Protein AF-A0A9D5P7A9-F1 (afdb_monomer_lite)

pLDDT: mean 91.88, std 8.81, range [51.12, 98.12]

Radius of gyration: 13.36 Å; chains: 1; bounding box: 29×31×33 Å

Sequence (123 aa):
METKDLFACEIGKLNENQRQLLKDTLRFGEWGDGSMEFLDENGNVETVMSIGFCTNDAKMAGNFSGRQVSAMFRGMYGKLCPSRTGRLFTHCSNWWGDGRGDMLFIRSDYYDQAMSWANEPNK

Foldseek 3Di:
DPPVVVVCVLLVLDDPVLNLLLLLQLVFFWDAKDWDWAADPVGDIDTAIKTKGFQQRSCVVVPDDSVRSVVSVVVSCCRAPVVQHYHFKHKDACPVVPRSGIMIIGHPVCSVVSNVSSPDDDD

Secondary structure (DSSP, 8-state):
--HHHHHHHHHHTS-HHHHHHHHHHHHH-EEEEEEEEEE-TTS-EEEEEEEEEEGGGGGGGSSS-HHHHHHHHHHHHHHH-TBSB-SSEEEETTTTSSSS-PEEEEEGGGHHHHHHHHHSPP-

Structure (mmCIF, N/CA/C/O backbone):
data_AF-A0A9D5P7A9-F1
#
_entry.id   AF-A0A9D5P7A9-F1
#
loop_
_atom_site.group_PDB
_atom_site.id
_atom_site.type_symbol
_atom_site.label_atom_id
_atom_site.label_alt_id
_atom_site.label_comp_id
_atom_site.label_asym_id
_atom_site.label_entity_id
_atom_site.label_seq_id
_atom_site.pdbx_PDB_ins_code
_atom_site.Cartn_x
_atom_site.Cartn_y
_atom_site.Cartn_z
_atom_site.occupancy
_atom_site.B_iso_or_equiv
_atom_site.auth_seq_id
_atom_site.auth_comp_id
_atom_site.auth_asym_id
_atom_site.auth_atom_id
_atom_site.pdbx_PDB_model_num
ATOM 1 N N . MET A 1 1 ? -1.261 -13.268 -15.915 1.00 54.03 1 MET A N 1
ATOM 2 C CA . MET A 1 1 ? -1.949 -13.698 -14.665 1.00 54.03 1 MET A CA 1
ATOM 3 C C . MET A 1 1 ? -3.237 -12.895 -14.534 1.00 54.03 1 MET A C 1
ATOM 5 O O . MET A 1 1 ? -3.208 -11.728 -14.902 1.00 54.03 1 MET A O 1
ATOM 9 N N . GLU A 1 2 ? -4.368 -13.478 -14.117 1.00 61.81 2 GLU A N 1
ATOM 10 C CA . GLU A 1 2 ? -5.604 -12.689 -13.967 1.00 61.81 2 GLU A CA 1
ATOM 11 C C . GLU A 1 2 ? -5.385 -11.646 -12.857 1.00 61.81 2 GLU A C 1
ATOM 13 O O . GLU A 1 2 ? -4.740 -11.944 -11.850 1.00 61.81 2 GLU A O 1
ATOM 18 N N . THR A 1 3 ? -5.854 -10.407 -13.032 1.00 61.94 3 THR A N 1
ATOM 19 C CA . THR A 1 3 ? -5.590 -9.298 -12.089 1.00 61.94 3 THR A CA 1
ATOM 20 C C . THR A 1 3 ? -5.952 -9.669 -10.647 1.00 61.94 3 THR A C 1
ATOM 22 O O . THR A 1 3 ? -5.221 -9.366 -9.708 1.00 61.94 3 THR A O 1
ATOM 25 N N . LYS A 1 4 ? -7.012 -10.457 -10.451 1.00 65.75 4 LYS A N 1
ATOM 26 C CA . LYS A 1 4 ? -7.426 -10.922 -9.121 1.00 65.75 4 LYS A CA 1
ATOM 27 C C . LYS A 1 4 ? -6.355 -11.726 -8.375 1.00 65.75 4 LYS A C 1
ATOM 29 O O . LYS A 1 4 ? -6.252 -11.587 -7.153 1.00 65.75 4 LYS A O 1
ATOM 34 N N . ASP A 1 5 ? -5.541 -12.500 -9.087 1.00 85.44 5 ASP A N 1
ATOM 35 C CA . ASP A 1 5 ? -4.541 -13.387 -8.489 1.00 85.44 5 ASP A CA 1
ATOM 36 C C . ASP A 1 5 ? -3.339 -12.609 -7.943 1.00 85.44 5 ASP A C 1
ATOM 38 O O . ASP A 1 5 ? -2.816 -12.941 -6.875 1.00 85.44 5 ASP A O 1
ATOM 42 N N . LEU A 1 6 ? -2.923 -11.535 -8.630 1.00 90.50 6 LEU A N 1
ATOM 43 C CA . LEU A 1 6 ? -1.797 -10.713 -8.176 1.00 90.50 6 LEU A CA 1
ATOM 44 C C . LEU A 1 6 ? -2.122 -10.024 -6.851 1.00 90.50 6 LEU A C 1
ATOM 46 O O . LEU A 1 6 ? -1.314 -10.067 -5.924 1.00 90.50 6 LEU A O 1
ATOM 50 N N . PHE A 1 7 ? -3.305 -9.412 -6.750 1.00 93.06 7 PHE A N 1
ATOM 51 C CA . PHE A 1 7 ? -3.715 -8.706 -5.539 1.00 93.06 7 PHE A CA 1
ATOM 52 C C . PHE A 1 7 ? -3.733 -9.641 -4.330 1.00 93.06 7 PHE A C 1
ATOM 54 O O . PHE A 1 7 ? -3.082 -9.365 -3.324 1.00 93.06 7 PHE A O 1
ATOM 61 N N . ALA A 1 8 ? -4.395 -10.795 -4.448 1.00 92.62 8 ALA A N 1
ATOM 62 C CA . ALA A 1 8 ? -4.439 -11.780 -3.372 1.00 92.62 8 ALA A CA 1
ATOM 63 C C . ALA A 1 8 ? -3.035 -12.280 -2.978 1.00 92.62 8 ALA A C 1
ATOM 65 O O . ALA A 1 8 ? -2.741 -12.407 -1.786 1.00 92.62 8 ALA A O 1
ATOM 66 N N . CYS A 1 9 ? -2.154 -12.512 -3.958 1.00 93.31 9 CYS A N 1
ATOM 67 C CA . CYS A 1 9 ? -0.772 -12.930 -3.720 1.00 93.31 9 CYS A CA 1
ATOM 68 C C . CYS A 1 9 ? 0.017 -11.892 -2.904 1.00 93.31 9 CYS A C 1
ATOM 70 O O . CYS A 1 9 ? 0.671 -12.240 -1.920 1.00 93.31 9 CYS A O 1
ATOM 72 N N . GLU A 1 10 ? -0.069 -10.613 -3.275 1.00 94.56 10 GLU A N 1
ATOM 73 C CA . GLU A 1 10 ? 0.642 -9.525 -2.596 1.00 94.56 10 GLU A CA 1
ATOM 74 C C . GLU A 1 10 ? 0.118 -9.296 -1.173 1.00 94.56 10 GLU A C 1
ATOM 76 O O . GLU A 1 10 ? 0.902 -9.230 -0.221 1.00 94.56 10 GLU A O 1
ATOM 81 N N . ILE A 1 11 ? -1.207 -9.271 -0.996 1.00 95.38 11 ILE A N 1
ATOM 82 C CA . ILE A 1 11 ? -1.835 -9.148 0.326 1.00 95.38 11 ILE A CA 1
ATOM 83 C C . ILE A 1 11 ? -1.499 -10.351 1.223 1.00 95.38 11 ILE A C 1
ATOM 85 O O . ILE A 1 11 ? -1.306 -10.187 2.432 1.00 95.38 11 ILE A O 1
ATOM 89 N N . GLY A 1 12 ? -1.357 -11.550 0.650 1.00 95.69 12 GLY A N 1
ATOM 90 C CA . GLY A 1 12 ? -0.992 -12.776 1.367 1.00 95.69 12 GLY A CA 1
ATOM 91 C C . GLY A 1 12 ? 0.380 -12.736 2.055 1.00 95.69 12 GLY A C 1
ATOM 92 O O . GLY A 1 12 ? 0.605 -13.476 3.012 1.00 95.69 12 GLY A O 1
ATOM 93 N N . LYS A 1 13 ? 1.287 -11.841 1.639 1.00 95.81 13 LYS A N 1
ATOM 94 C CA . LYS A 1 13 ? 2.615 -11.653 2.266 1.00 95.81 13 LYS A CA 1
ATOM 95 C C . LYS A 1 13 ? 2.545 -10.911 3.608 1.00 95.81 13 LYS A C 1
ATOM 97 O O . LYS A 1 13 ? 3.493 -10.926 4.409 1.00 95.81 13 LYS A O 1
ATOM 102 N N . LEU A 1 14 ? 1.449 -10.197 3.844 1.00 96.88 14 LEU A N 1
ATOM 103 C CA . LEU A 1 14 ? 1.257 -9.335 5.002 1.00 96.88 14 LEU A CA 1
ATOM 104 C C . LEU A 1 14 ? 0.648 -10.119 6.164 1.00 96.88 14 LEU A C 1
ATOM 106 O O . LEU A 1 14 ? -0.208 -10.975 5.961 1.00 96.88 14 LEU A O 1
ATOM 110 N N . ASN A 1 15 ? 1.065 -9.809 7.393 1.00 96.25 15 ASN A N 1
ATOM 111 C CA . ASN A 1 15 ? 0.370 -10.311 8.583 1.00 96.25 15 ASN A CA 1
ATOM 112 C C . ASN A 1 15 ? -0.916 -9.506 8.847 1.00 96.25 15 ASN A C 1
ATOM 114 O O . ASN A 1 15 ? -1.199 -8.531 8.157 1.00 96.25 15 ASN A O 1
ATOM 118 N N . GLU A 1 16 ? -1.695 -9.904 9.848 1.00 96.12 16 GLU A N 1
ATOM 119 C CA . GLU A 1 16 ? -2.992 -9.289 10.149 1.00 96.12 16 GLU A CA 1
ATOM 120 C C . GLU A 1 16 ? -2.911 -7.781 10.423 1.00 96.12 16 GLU A C 1
ATOM 122 O O . GLU A 1 16 ? -3.601 -7.011 9.759 1.00 96.12 16 GLU A O 1
ATOM 127 N N . ASN A 1 17 ? -1.996 -7.341 11.291 1.00 96.94 17 ASN A N 1
ATOM 128 C CA . ASN A 1 17 ? -1.813 -5.915 11.584 1.00 96.94 17 ASN A CA 1
ATOM 129 C C . ASN A 1 17 ? -1.361 -5.120 10.352 1.00 96.94 17 ASN A C 1
ATOM 131 O O . ASN A 1 17 ? -1.799 -3.994 10.146 1.00 96.94 17 ASN A O 1
ATOM 135 N N . GLN A 1 18 ? -0.504 -5.702 9.511 1.00 97.44 18 GLN A N 1
ATOM 136 C CA . GLN A 1 18 ? -0.060 -5.075 8.264 1.00 97.44 18 GLN A CA 1
ATOM 137 C C . GLN A 1 18 ? -1.194 -4.973 7.240 1.00 97.44 18 GLN A C 1
ATOM 139 O O . GLN A 1 18 ? -1.289 -3.969 6.538 1.00 97.44 18 GLN A O 1
ATOM 144 N N . ARG A 1 19 ? -2.068 -5.985 7.163 1.00 97.50 19 ARG A N 1
ATOM 145 C CA . ARG A 1 19 ? -3.275 -5.926 6.330 1.00 97.50 19 ARG A CA 1
ATOM 146 C C . ARG A 1 19 ? -4.226 -4.852 6.841 1.00 97.50 19 ARG A C 1
ATOM 148 O O . ARG A 1 19 ? -4.682 -4.053 6.033 1.00 97.50 19 ARG A O 1
ATOM 155 N N . GLN A 1 20 ? -4.466 -4.789 8.152 1.00 97.44 20 GLN A N 1
ATOM 156 C CA . GLN A 1 20 ? -5.297 -3.740 8.740 1.00 97.44 20 GLN A CA 1
ATOM 157 C C . GLN A 1 20 ? -4.735 -2.350 8.441 1.00 97.44 20 GLN A C 1
ATOM 159 O O . GLN A 1 20 ? -5.468 -1.482 7.982 1.00 97.44 20 GLN A O 1
ATOM 164 N N . LEU A 1 21 ? -3.427 -2.159 8.629 1.00 97.44 21 LEU A N 1
ATOM 165 C CA . LEU A 1 21 ? -2.781 -0.889 8.328 1.00 97.44 21 LEU A CA 1
ATOM 166 C C . LEU A 1 21 ? -2.931 -0.508 6.852 1.00 97.44 21 LEU A C 1
ATOM 168 O O . LEU A 1 21 ? -3.226 0.643 6.554 1.00 97.44 21 LEU A O 1
ATOM 172 N N . LEU A 1 22 ? -2.763 -1.460 5.930 1.00 97.62 22 LEU A N 1
ATOM 173 C CA . LEU A 1 22 ? -2.952 -1.195 4.507 1.00 97.62 22 LEU A CA 1
ATOM 174 C C . LEU A 1 22 ? -4.402 -0.806 4.189 1.00 97.62 22 LEU A C 1
ATOM 176 O O . LEU A 1 22 ? -4.609 0.132 3.425 1.00 97.62 22 LEU A O 1
ATOM 180 N N . LYS A 1 23 ? -5.398 -1.464 4.800 1.00 97.81 23 LYS A N 1
ATOM 181 C CA . LYS A 1 23 ? -6.806 -1.053 4.673 1.00 97.81 23 LYS A CA 1
ATOM 182 C C . LYS A 1 23 ? -7.018 0.380 5.166 1.00 97.81 23 LYS A C 1
ATOM 184 O O . LYS A 1 23 ? -7.672 1.166 4.485 1.00 97.81 23 LYS A O 1
ATOM 189 N N . ASP A 1 24 ? -6.447 0.728 6.317 1.00 97.50 24 ASP A N 1
ATOM 190 C CA . ASP A 1 24 ? -6.540 2.076 6.884 1.00 97.50 24 ASP A CA 1
ATOM 191 C C . ASP A 1 24 ? -5.894 3.113 5.949 1.00 97.50 24 ASP A C 1
ATOM 193 O O . ASP A 1 24 ? -6.471 4.164 5.683 1.00 97.50 24 ASP A O 1
ATOM 197 N N . THR A 1 25 ? -4.727 2.804 5.378 1.00 97.31 25 THR A N 1
ATOM 198 C CA . THR A 1 25 ? -4.057 3.669 4.398 1.00 97.31 25 THR A CA 1
ATOM 199 C C . THR A 1 25 ? -4.880 3.866 3.132 1.00 97.31 25 THR A C 1
ATOM 201 O O . THR A 1 25 ? -4.995 4.996 2.672 1.00 97.31 25 THR A O 1
ATOM 204 N N . LEU A 1 26 ? -5.482 2.807 2.589 1.00 97.25 26 LEU A N 1
ATOM 205 C CA . LEU A 1 26 ? -6.330 2.912 1.399 1.00 97.25 26 LEU A CA 1
ATOM 206 C C . LEU A 1 26 ? -7.566 3.787 1.657 1.00 97.25 26 LEU A C 1
ATOM 208 O O . LEU A 1 26 ? -7.969 4.556 0.796 1.00 97.25 26 LEU A O 1
ATOM 212 N N . ARG A 1 27 ? -8.150 3.717 2.859 1.00 96.88 27 ARG A N 1
ATOM 213 C CA . ARG A 1 27 ? -9.376 4.460 3.204 1.00 96.88 27 ARG A CA 1
ATOM 214 C C . ARG A 1 27 ? -9.150 5.923 3.566 1.00 96.88 27 ARG A C 1
ATOM 216 O O . ARG A 1 27 ? -10.050 6.729 3.358 1.00 96.88 27 ARG A O 1
ATOM 223 N N . PHE A 1 28 ? -8.007 6.247 4.165 1.00 96.25 28 PHE A N 1
ATOM 224 C CA . PHE A 1 28 ? -7.765 7.574 4.745 1.00 96.25 28 PHE A CA 1
ATOM 225 C C . PHE A 1 28 ? -6.591 8.322 4.121 1.00 96.25 28 PHE A C 1
ATOM 227 O O . PHE A 1 28 ? -6.446 9.514 4.368 1.00 96.25 28 PHE A O 1
ATOM 234 N N . GLY A 1 29 ? -5.744 7.639 3.354 1.00 95.56 29 GLY A N 1
ATOM 235 C CA . GLY A 1 29 ? -4.520 8.212 2.809 1.00 95.56 29 GLY A CA 1
ATOM 236 C C . GLY A 1 29 ? -4.610 8.657 1.359 1.00 95.56 29 GLY A C 1
ATOM 237 O O . GLY A 1 29 ? -3.609 9.157 0.864 1.00 95.56 29 GLY A O 1
ATOM 238 N N . GLU A 1 30 ? -5.728 8.460 0.657 1.00 95.75 30 GLU A N 1
ATOM 239 C CA . GLU A 1 30 ? -5.813 8.783 -0.773 1.00 95.75 30 GLU A CA 1
ATOM 240 C C . GLU A 1 30 ? -5.440 10.248 -1.043 1.00 95.75 30 GLU A C 1
ATOM 242 O O . GLU A 1 30 ? -5.976 11.170 -0.426 1.00 95.75 30 GLU A O 1
ATOM 247 N N . TRP A 1 31 ? -4.496 10.447 -1.962 1.00 94.31 31 TRP A N 1
ATOM 248 C CA . TRP A 1 31 ? -3.986 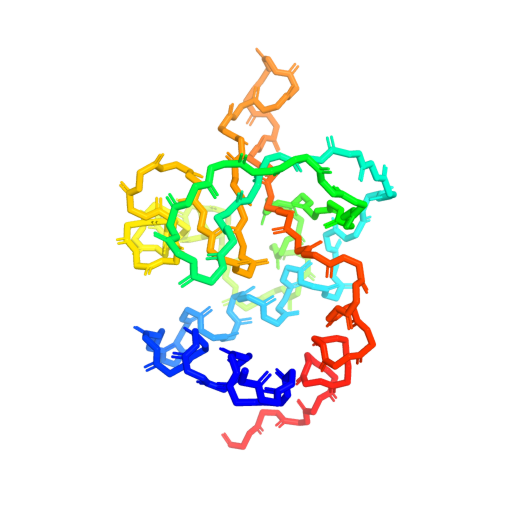11.768 -2.320 1.00 94.31 31 TRP A CA 1
ATOM 249 C C . TRP A 1 31 ? -4.318 12.156 -3.763 1.00 94.31 31 TRP A C 1
ATOM 251 O O . TRP A 1 31 ? -4.683 13.304 -4.014 1.00 94.31 31 TRP A O 1
ATOM 261 N N . GLY A 1 32 ? -4.199 11.218 -4.705 1.00 94.06 32 GLY A N 1
ATOM 262 C CA . GLY A 1 32 ? -4.473 11.469 -6.119 1.00 94.06 32 GLY A CA 1
ATOM 263 C C . GLY A 1 32 ? -3.786 10.484 -7.056 1.00 94.06 32 GLY A C 1
ATOM 264 O O . GLY A 1 32 ? -3.098 9.559 -6.617 1.00 94.06 32 GLY A O 1
ATOM 265 N N . ASP A 1 33 ? -3.983 10.689 -8.354 1.00 95.19 33 ASP A N 1
ATOM 266 C CA . ASP A 1 33 ? -3.365 9.899 -9.408 1.00 95.19 33 ASP A CA 1
ATOM 267 C C . ASP A 1 33 ? -1.957 10.397 -9.778 1.00 95.19 33 ASP A C 1
ATOM 269 O O . ASP A 1 33 ? -1.504 11.481 -9.407 1.00 95.19 33 ASP A O 1
ATOM 273 N N . GLY A 1 34 ? -1.217 9.553 -10.492 1.00 94.44 34 GLY A N 1
ATOM 274 C CA . GLY A 1 34 ? 0.118 9.864 -10.980 1.00 94.44 34 GLY A CA 1
ATOM 275 C C . GLY A 1 34 ? 0.720 8.722 -11.786 1.00 94.44 34 GLY A C 1
ATOM 276 O O . GLY A 1 34 ? 0.168 7.626 -11.859 1.00 94.44 34 GLY A O 1
ATOM 277 N N . SER A 1 35 ? 1.879 8.964 -12.392 1.00 96.38 35 SER A N 1
ATOM 278 C CA . SER A 1 35 ? 2.657 7.936 -13.090 1.00 96.38 35 SER A CA 1
ATOM 279 C C . SER A 1 35 ? 3.834 7.500 -12.227 1.00 96.38 35 SER A C 1
ATOM 281 O O . SER A 1 35 ? 4.645 8.338 -11.840 1.00 96.38 35 SER A O 1
ATOM 283 N N . MET A 1 36 ? 3.931 6.204 -11.938 1.00 96.62 36 MET A N 1
ATOM 284 C CA . MET A 1 36 ? 4.987 5.640 -11.094 1.00 96.62 36 MET A CA 1
ATOM 285 C C . MET A 1 36 ? 5.594 4.391 -11.732 1.00 96.62 36 MET A C 1
ATOM 287 O O . MET A 1 36 ? 4.988 3.754 -12.594 1.00 96.62 36 MET A O 1
ATOM 291 N N . GLU A 1 37 ? 6.806 4.047 -11.302 1.00 97.06 37 GLU A N 1
ATOM 292 C CA . GLU A 1 37 ? 7.499 2.832 -11.723 1.00 97.06 37 GLU A CA 1
ATOM 293 C C . GLU A 1 37 ? 6.963 1.600 -10.986 1.00 97.06 37 GLU A C 1
ATOM 295 O O . GLU A 1 37 ? 6.845 1.602 -9.757 1.00 97.06 37 GLU A O 1
ATOM 300 N N . PHE A 1 38 ? 6.697 0.536 -11.742 1.00 96.75 38 PHE A N 1
ATOM 301 C CA . PHE A 1 38 ? 6.317 -0.793 -11.263 1.00 96.75 38 PHE A CA 1
ATOM 302 C C . PHE A 1 38 ? 7.085 -1.868 -12.028 1.00 96.75 38 PHE A C 1
ATOM 304 O O . PHE A 1 38 ? 7.665 -1.608 -13.078 1.00 96.75 38 PHE A O 1
ATOM 311 N N . LEU A 1 39 ? 7.075 -3.092 -11.504 1.00 95.19 39 LEU A N 1
ATOM 312 C CA . LEU A 1 39 ? 7.593 -4.255 -12.222 1.00 95.19 39 LEU A CA 1
ATOM 313 C C . LEU A 1 39 ? 6.497 -4.867 -13.106 1.00 95.19 39 LEU A C 1
ATOM 315 O O . LEU A 1 39 ? 5.380 -5.089 -12.623 1.00 95.19 39 LEU A O 1
ATOM 319 N N . ASP A 1 40 ? 6.819 -5.157 -14.366 1.00 93.06 40 ASP A N 1
ATOM 320 C CA . ASP A 1 40 ? 5.983 -5.931 -15.291 1.00 93.06 40 ASP A CA 1
ATOM 321 C C . ASP A 1 40 ? 5.963 -7.437 -14.914 1.00 93.06 40 ASP A C 1
ATOM 323 O O . ASP A 1 40 ? 6.466 -7.856 -13.864 1.00 93.06 40 ASP A O 1
ATOM 327 N N . GLU A 1 41 ? 5.349 -8.291 -15.743 1.00 90.06 41 GLU A N 1
ATOM 328 C CA . GLU A 1 41 ? 5.319 -9.743 -15.492 1.00 90.06 41 GLU A CA 1
ATOM 329 C C . GLU A 1 41 ? 6.693 -10.429 -15.611 1.00 90.06 41 GLU A C 1
ATOM 331 O O . GLU A 1 41 ? 6.897 -11.480 -15.002 1.00 90.06 41 GLU A O 1
ATOM 336 N N . ASN A 1 42 ? 7.632 -9.828 -16.342 1.00 92.06 42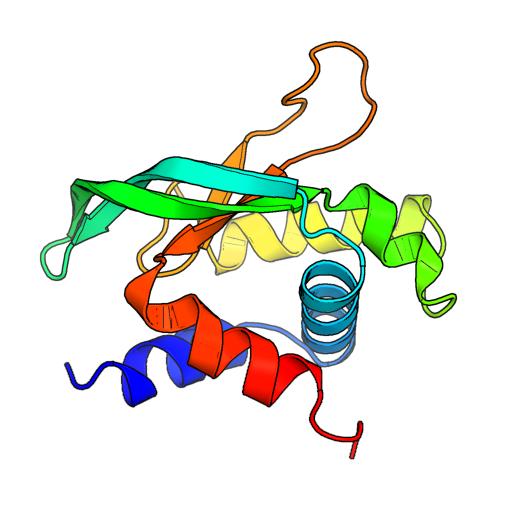 ASN A N 1
ATOM 337 C CA . ASN A 1 42 ? 8.991 -10.324 -16.554 1.00 92.06 42 ASN A CA 1
ATOM 338 C C . ASN A 1 42 ? 9.998 -9.747 -15.541 1.00 92.06 42 ASN A C 1
ATOM 340 O O . ASN A 1 42 ? 11.163 -10.141 -15.540 1.00 92.06 42 ASN A O 1
ATOM 344 N N . GLY A 1 43 ? 9.562 -8.825 -14.676 1.00 91.50 43 GLY A N 1
ATOM 345 C CA . GLY A 1 43 ? 10.412 -8.128 -13.714 1.00 91.50 43 GLY A CA 1
ATOM 346 C C . GLY A 1 43 ? 11.137 -6.900 -14.276 1.00 91.50 43 GLY A C 1
ATOM 347 O O . GLY A 1 43 ? 12.030 -6.386 -13.605 1.00 91.50 43 GLY A O 1
ATOM 348 N N . ASN A 1 44 ? 10.774 -6.415 -15.467 1.00 94.81 44 ASN A N 1
ATOM 349 C CA . ASN A 1 44 ? 11.283 -5.149 -15.994 1.00 94.81 44 ASN A CA 1
ATOM 350 C C . ASN A 1 44 ? 10.532 -3.972 -15.375 1.00 94.81 44 ASN A C 1
ATOM 352 O O . ASN A 1 44 ? 9.365 -4.092 -15.008 1.00 94.81 44 ASN A O 1
ATOM 356 N N . VAL A 1 45 ? 11.192 -2.819 -15.298 1.00 95.75 45 VAL A N 1
ATOM 357 C CA . VAL A 1 45 ? 10.552 -1.583 -14.848 1.00 95.75 45 VAL A CA 1
ATOM 358 C C . VAL A 1 45 ? 9.713 -0.993 -15.978 1.00 95.75 45 VAL A C 1
ATOM 360 O O . VAL A 1 45 ? 10.207 -0.803 -17.088 1.00 95.75 45 VAL A O 1
ATOM 363 N N . GLU A 1 46 ? 8.466 -0.654 -15.672 1.00 96.19 46 GLU A N 1
ATOM 364 C CA . GLU A 1 46 ? 7.586 0.132 -16.530 1.00 96.19 46 GLU A CA 1
ATOM 365 C C . GLU A 1 46 ? 6.946 1.281 -15.746 1.00 96.19 46 GLU A C 1
ATOM 367 O O . GLU A 1 46 ? 6.698 1.177 -14.543 1.00 96.19 46 GLU A O 1
ATOM 372 N N . THR A 1 47 ? 6.671 2.387 -16.434 1.00 97.56 47 THR A N 1
ATOM 373 C CA . THR A 1 47 ? 5.945 3.525 -15.867 1.00 97.56 47 THR A CA 1
ATOM 374 C C . THR A 1 47 ? 4.473 3.412 -16.234 1.00 97.56 47 THR A C 1
ATOM 376 O O . THR A 1 47 ? 4.129 3.427 -17.415 1.00 97.56 47 THR A O 1
ATOM 379 N N . VAL A 1 48 ? 3.602 3.319 -15.230 1.00 96.81 48 VAL A N 1
ATOM 380 C CA . VAL A 1 48 ? 2.151 3.179 -15.427 1.00 96.81 48 VAL A CA 1
ATOM 381 C C . VAL A 1 48 ? 1.365 4.121 -14.521 1.00 96.81 48 VAL A C 1
ATOM 383 O O . VAL A 1 48 ? 1.877 4.624 -13.517 1.00 96.81 48 VAL A O 1
ATOM 386 N N . MET A 1 49 ? 0.097 4.342 -14.876 1.00 97.56 49 MET A N 1
ATOM 387 C CA . MET A 1 49 ? -0.843 5.111 -14.063 1.00 97.56 49 MET A CA 1
ATOM 388 C C . MET A 1 49 ? -1.100 4.422 -12.720 1.00 97.56 49 MET A C 1
ATOM 390 O O . MET A 1 49 ? -1.297 3.205 -12.638 1.00 97.56 49 MET A O 1
ATOM 394 N N . SER A 1 50 ? -1.137 5.218 -11.661 1.00 97.69 50 SER A N 1
ATOM 395 C CA . SER A 1 50 ? -1.200 4.774 -10.274 1.00 97.69 50 SER A CA 1
ATOM 396 C C . SER A 1 50 ? -1.974 5.753 -9.407 1.00 97.69 50 SER A C 1
ATOM 398 O O . SER A 1 50 ? -2.096 6.921 -9.763 1.00 97.69 50 SER A O 1
ATOM 400 N N . ILE A 1 51 ? -2.464 5.269 -8.268 1.00 98.12 51 ILE A N 1
ATOM 401 C CA . ILE A 1 51 ? -3.087 6.090 -7.228 1.00 98.12 51 ILE A CA 1
ATOM 402 C C . ILE A 1 51 ? -2.169 6.096 -6.007 1.00 98.12 51 ILE A C 1
ATOM 404 O O . ILE A 1 51 ? -1.696 5.040 -5.575 1.00 98.12 51 ILE A O 1
ATOM 408 N N . GLY A 1 52 ? -1.884 7.289 -5.491 1.00 97.31 52 GLY A N 1
ATOM 409 C CA . GLY A 1 52 ? -1.000 7.533 -4.359 1.00 97.31 52 GLY A CA 1
ATOM 410 C C . GLY A 1 52 ? -1.748 7.687 -3.040 1.00 97.31 52 GLY A C 1
ATOM 411 O O . GLY A 1 52 ? -2.809 8.308 -2.974 1.00 97.31 52 GLY A O 1
ATOM 412 N N . PHE A 1 53 ? -1.138 7.162 -1.978 1.00 97.00 53 PHE A N 1
ATOM 413 C CA . PHE A 1 53 ? -1.662 7.173 -0.622 1.00 97.00 53 PHE A CA 1
ATOM 414 C C . PHE A 1 53 ? -0.605 7.639 0.387 1.00 97.00 53 PHE A C 1
ATOM 416 O O . PHE A 1 53 ? 0.466 7.036 0.516 1.00 97.00 53 PHE A O 1
ATOM 423 N N . CYS A 1 54 ? -0.933 8.674 1.157 1.00 95.06 54 CYS A N 1
ATOM 424 C CA . CYS A 1 54 ? -0.175 9.148 2.306 1.00 95.06 54 CYS A CA 1
ATOM 425 C C . CYS A 1 54 ? -0.227 8.112 3.434 1.00 95.06 54 CYS A C 1
ATOM 427 O O . CYS A 1 54 ? -1.239 7.929 4.112 1.00 95.06 54 CYS A O 1
ATOM 429 N N . THR A 1 55 ? 0.897 7.448 3.695 1.00 94.69 55 THR A N 1
ATOM 430 C CA . THR A 1 55 ? 0.948 6.361 4.689 1.00 94.69 55 THR A CA 1
ATOM 431 C C . THR A 1 55 ? 0.695 6.842 6.119 1.00 94.69 55 THR A C 1
ATOM 433 O O . THR A 1 55 ? 0.094 6.126 6.920 1.00 94.69 55 THR A O 1
ATOM 436 N N . ASN A 1 56 ? 1.095 8.075 6.445 1.00 92.19 56 ASN A N 1
ATOM 437 C CA . ASN A 1 56 ? 0.904 8.665 7.770 1.00 92.19 56 ASN A CA 1
ATOM 438 C C . ASN A 1 56 ? -0.559 8.984 8.102 1.00 92.19 56 ASN A C 1
ATOM 440 O O . ASN A 1 56 ? -0.893 9.052 9.288 1.00 92.19 56 ASN A O 1
ATOM 444 N N . ASP A 1 57 ? -1.423 9.148 7.102 1.00 93.19 57 ASP A N 1
ATOM 445 C CA . ASP A 1 57 ? -2.841 9.457 7.314 1.00 93.19 57 ASP A CA 1
ATOM 446 C C . ASP A 1 57 ? -3.646 8.220 7.725 1.00 93.19 57 ASP A C 1
ATOM 448 O O . ASP A 1 57 ? -4.714 8.343 8.316 1.00 93.19 57 ASP A O 1
ATOM 452 N N . ALA A 1 58 ? -3.062 7.022 7.610 1.00 94.50 58 ALA A N 1
ATOM 453 C CA . ALA A 1 58 ? -3.615 5.792 8.181 1.00 94.50 58 ALA A CA 1
ATOM 454 C C . ALA A 1 58 ? -3.912 5.905 9.689 1.00 94.50 58 ALA A C 1
ATOM 456 O O . ALA A 1 58 ? -4.825 5.263 10.203 1.00 94.50 58 ALA A O 1
ATOM 457 N N . LYS A 1 59 ? -3.182 6.768 10.415 1.00 94.06 59 LYS A N 1
ATOM 458 C CA . LYS A 1 59 ? -3.435 7.046 11.840 1.00 94.06 59 LYS A CA 1
ATOM 459 C C . LYS A 1 59 ? -4.844 7.600 12.101 1.00 94.06 59 LYS A C 1
ATOM 461 O O . LYS A 1 59 ? -5.336 7.478 13.219 1.00 94.06 59 LYS A O 1
ATOM 466 N N . MET A 1 60 ? -5.487 8.211 11.100 1.00 94.38 60 MET A N 1
ATOM 467 C CA . MET A 1 60 ? -6.845 8.756 11.206 1.00 94.38 60 MET A CA 1
ATOM 468 C C . MET A 1 60 ? -7.892 7.663 11.445 1.00 94.38 60 MET A C 1
ATOM 470 O O . MET A 1 60 ? -8.938 7.952 12.017 1.00 94.38 60 MET A O 1
ATOM 474 N N . ALA A 1 61 ? -7.588 6.408 11.097 1.00 94.50 61 ALA A N 1
ATOM 475 C CA . ALA A 1 61 ? -8.429 5.259 11.420 1.00 94.50 61 ALA A CA 1
ATOM 476 C C . ALA A 1 61 ? -8.474 4.939 12.927 1.00 94.50 61 ALA A C 1
ATOM 478 O O . ALA A 1 61 ? -9.358 4.217 13.376 1.00 94.50 61 ALA A O 1
ATOM 479 N N . GLY A 1 62 ? -7.516 5.436 13.721 1.00 94.88 62 GLY A N 1
ATOM 480 C CA . GLY A 1 62 ? -7.465 5.227 15.171 1.00 94.88 62 GLY A CA 1
ATOM 481 C C . GLY A 1 62 ? -6.957 3.851 15.629 1.00 94.88 62 GLY A C 1
ATOM 482 O O . GLY A 1 62 ? -6.776 3.656 16.828 1.00 94.88 62 GLY A O 1
ATOM 483 N N . ASN A 1 63 ? -6.666 2.919 14.713 1.00 95.75 63 ASN A N 1
ATOM 484 C CA . ASN A 1 63 ? -6.187 1.569 15.051 1.00 95.75 63 ASN A CA 1
ATOM 485 C C . ASN A 1 63 ? -4.720 1.534 15.511 1.00 95.75 63 ASN A C 1
ATOM 487 O O . ASN A 1 63 ? -4.330 0.685 16.313 1.00 95.75 63 ASN A O 1
ATOM 491 N N . PHE A 1 64 ? -3.890 2.450 15.002 1.00 95.88 64 PHE A N 1
ATOM 492 C CA . PHE A 1 64 ? -2.451 2.474 15.259 1.00 95.88 64 PHE A CA 1
ATOM 493 C C . PHE A 1 64 ? -1.948 3.898 15.499 1.00 95.88 64 PHE A C 1
ATOM 495 O O . PHE A 1 64 ? -2.336 4.844 14.816 1.00 95.88 64 PHE A O 1
ATOM 502 N N . SER A 1 65 ? -1.013 4.053 16.439 1.00 93.44 65 SER A N 1
ATOM 503 C CA . SER A 1 65 ? -0.293 5.318 16.620 1.00 93.44 65 SER A CA 1
ATOM 504 C C . SER A 1 65 ? 0.625 5.611 15.430 1.00 93.44 65 SER A C 1
ATOM 506 O O . SER A 1 65 ? 1.138 4.693 14.789 1.00 93.44 65 SER A O 1
ATOM 508 N N . GLY A 1 66 ? 0.939 6.888 15.187 1.00 89.25 66 GLY A N 1
ATOM 509 C CA . GLY A 1 66 ? 1.844 7.278 14.095 1.00 89.25 66 GLY A CA 1
ATOM 510 C C . GLY A 1 66 ? 3.204 6.564 14.139 1.00 89.25 66 GLY A C 1
ATOM 511 O O . GLY A 1 66 ? 3.718 6.136 13.111 1.00 89.25 66 GLY A O 1
ATOM 512 N N . ARG A 1 67 ? 3.754 6.318 15.338 1.00 89.94 67 ARG A N 1
ATOM 513 C CA . ARG A 1 67 ? 5.003 5.552 15.490 1.00 89.94 67 ARG A CA 1
ATOM 514 C C . ARG A 1 67 ? 4.853 4.095 15.034 1.00 89.94 67 ARG A C 1
ATOM 516 O O . ARG A 1 67 ? 5.777 3.559 14.423 1.00 89.94 67 ARG A O 1
ATOM 523 N N . GLN A 1 68 ? 3.723 3.452 15.342 1.00 94.00 68 GLN A N 1
ATOM 524 C CA . GLN A 1 68 ? 3.433 2.084 14.900 1.00 94.00 68 GLN A CA 1
ATOM 525 C C . GLN A 1 68 ? 3.241 2.026 13.384 1.00 94.00 68 GLN A C 1
ATOM 527 O O . GLN A 1 68 ? 3.816 1.143 12.752 1.00 94.00 68 GLN A O 1
ATOM 532 N N . VAL A 1 69 ? 2.516 2.992 12.809 1.00 93.88 69 VAL A N 1
ATOM 533 C CA . VAL A 1 69 ? 2.333 3.140 11.355 1.00 93.88 69 VAL A CA 1
ATOM 534 C C . VAL A 1 69 ? 3.690 3.155 10.648 1.00 93.88 69 VAL A C 1
ATOM 536 O O . VAL A 1 69 ? 3.971 2.273 9.837 1.00 93.88 69 VAL A O 1
ATOM 539 N N . SER A 1 70 ? 4.588 4.074 11.023 1.00 90.81 70 SER A N 1
ATOM 540 C CA . SER A 1 70 ? 5.900 4.185 10.370 1.00 90.81 70 SER A CA 1
ATOM 541 C C . SER A 1 70 ? 6.771 2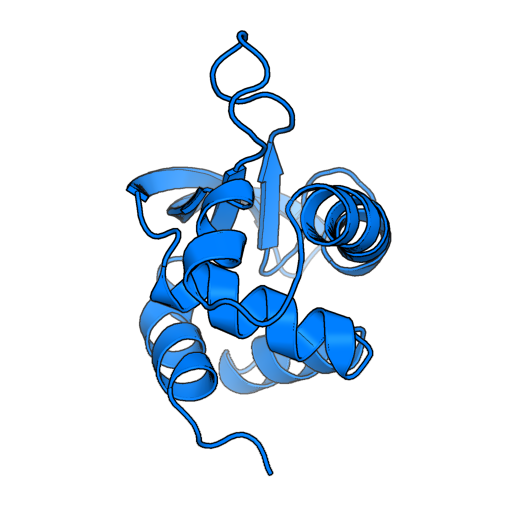.933 10.543 1.00 90.81 70 SER A C 1
ATOM 543 O O . SER A 1 70 ? 7.539 2.586 9.649 1.00 90.81 70 SER A O 1
ATOM 545 N N . ALA A 1 71 ? 6.700 2.254 11.694 1.00 92.81 71 ALA A N 1
ATOM 546 C CA . ALA A 1 71 ? 7.466 1.029 11.930 1.00 92.81 71 ALA A CA 1
ATOM 547 C C . ALA A 1 71 ? 6.943 -0.153 11.097 1.00 92.81 71 ALA A C 1
ATOM 549 O O . ALA A 1 71 ? 7.735 -0.913 10.539 1.00 92.81 71 ALA A O 1
ATOM 550 N N . MET A 1 72 ? 5.621 -0.295 10.984 1.00 95.56 72 MET A N 1
ATOM 551 C CA . MET A 1 72 ? 4.995 -1.361 10.204 1.00 95.56 72 MET A CA 1
ATOM 552 C C . MET A 1 72 ? 5.215 -1.180 8.704 1.00 95.56 72 MET A C 1
ATOM 554 O O . MET A 1 72 ? 5.546 -2.162 8.039 1.00 95.56 72 MET A O 1
ATOM 558 N N . PHE A 1 73 ? 5.125 0.052 8.189 1.00 94.56 73 PHE A N 1
ATOM 559 C CA . PHE A 1 73 ? 5.375 0.330 6.773 1.00 94.56 73 PHE A CA 1
ATOM 560 C C . PHE A 1 73 ? 6.789 -0.044 6.335 1.00 94.56 73 PHE A C 1
ATOM 562 O O . PHE A 1 73 ? 6.946 -0.711 5.316 1.00 94.56 73 PHE A O 1
ATOM 569 N N . ARG A 1 74 ? 7.811 0.232 7.157 1.00 91.69 74 ARG A N 1
ATOM 570 C CA . ARG A 1 74 ? 9.181 -0.248 6.892 1.00 91.69 74 ARG A CA 1
ATOM 571 C C . ARG A 1 74 ? 9.244 -1.766 6.701 1.00 91.69 74 ARG A C 1
ATOM 573 O O . ARG A 1 74 ? 9.948 -2.247 5.819 1.00 91.69 74 ARG A O 1
ATOM 580 N N . GLY A 1 75 ? 8.494 -2.519 7.506 1.00 92.62 75 GLY A N 1
ATOM 581 C CA . GLY A 1 75 ? 8.390 -3.973 7.372 1.00 92.62 75 GLY A CA 1
ATOM 582 C C . GLY A 1 75 ? 7.534 -4.432 6.186 1.00 92.62 75 GLY A C 1
ATOM 583 O O . GLY A 1 75 ? 7.731 -5.538 5.690 1.00 92.62 75 GLY A O 1
ATOM 584 N N . MET A 1 76 ? 6.581 -3.617 5.730 1.00 95.94 76 MET A N 1
ATOM 585 C CA . MET A 1 76 ? 5.754 -3.907 4.554 1.00 95.94 76 MET A CA 1
ATOM 586 C C . MET A 1 76 ? 6.512 -3.658 3.253 1.00 95.94 76 MET A C 1
ATOM 588 O O . MET A 1 76 ? 6.415 -4.479 2.345 1.00 95.94 76 MET A O 1
ATOM 592 N N . TYR A 1 77 ? 7.312 -2.592 3.164 1.00 94.31 77 TYR A N 1
ATOM 593 C CA . TYR A 1 77 ? 8.067 -2.279 1.948 1.00 94.31 77 TYR A CA 1
ATOM 594 C C . TYR A 1 77 ? 9.017 -3.404 1.553 1.00 94.31 77 TYR A C 1
ATOM 596 O O . TYR A 1 77 ? 9.046 -3.786 0.391 1.00 94.31 77 TYR A O 1
ATOM 604 N N . GLY A 1 78 ? 9.705 -4.030 2.513 1.00 91.75 78 GLY A N 1
ATOM 605 C CA . GLY A 1 78 ? 10.556 -5.190 2.222 1.00 91.75 78 GLY A CA 1
ATOM 606 C C . GLY A 1 78 ? 9.799 -6.407 1.667 1.00 91.75 78 GLY A C 1
ATOM 607 O O . GLY A 1 78 ? 10.412 -7.274 1.054 1.00 91.75 78 GLY A O 1
ATOM 608 N N . LYS A 1 79 ? 8.477 -6.482 1.862 1.00 94.56 79 LYS A N 1
ATOM 609 C CA . LYS A 1 79 ? 7.626 -7.587 1.391 1.00 94.56 79 LYS A CA 1
ATOM 610 C C . LYS A 1 79 ? 6.949 -7.287 0.056 1.00 94.56 79 LYS A C 1
ATOM 612 O O . LYS A 1 79 ? 6.861 -8.171 -0.792 1.00 94.56 79 LYS A O 1
ATOM 617 N N . LEU A 1 80 ? 6.441 -6.065 -0.097 1.00 94.06 80 LEU A N 1
ATOM 618 C CA . LEU A 1 80 ? 5.671 -5.630 -1.265 1.00 94.06 80 LEU A CA 1
ATOM 619 C C . LEU A 1 80 ? 6.576 -5.065 -2.369 1.00 94.06 80 LEU A C 1
ATOM 621 O O . LEU A 1 80 ? 6.322 -5.272 -3.552 1.00 94.06 80 LEU A O 1
ATOM 625 N N . CYS A 1 81 ? 7.650 -4.378 -1.973 1.00 91.88 81 CYS A N 1
ATOM 626 C CA . CYS A 1 81 ? 8.526 -3.597 -2.846 1.00 91.88 81 CYS A CA 1
ATOM 627 C C . CYS A 1 81 ? 10.013 -3.817 -2.477 1.00 91.88 81 CYS A C 1
ATOM 629 O O . CYS A 1 81 ? 10.706 -2.855 -2.126 1.00 91.88 81 CYS A O 1
ATOM 631 N N . PRO A 1 82 ? 10.537 -5.061 -2.507 1.00 82.62 82 PRO A N 1
ATOM 632 C CA . PRO A 1 82 ? 11.878 -5.381 -1.997 1.00 82.62 82 PRO A CA 1
ATOM 633 C C . PRO A 1 82 ? 13.007 -4.580 -2.669 1.00 82.62 82 PRO A C 1
ATOM 635 O O . PRO A 1 82 ? 14.011 -4.284 -2.025 1.00 82.62 82 PRO A O 1
ATOM 638 N N . SER A 1 83 ? 12.815 -4.155 -3.921 1.00 83.75 83 SER A N 1
ATOM 639 C CA . SER A 1 83 ? 13.754 -3.314 -4.680 1.00 83.75 83 SER A CA 1
ATOM 640 C C . SER A 1 83 ? 13.290 -1.856 -4.788 1.00 83.75 83 SER A C 1
ATOM 642 O O . SER A 1 83 ? 13.57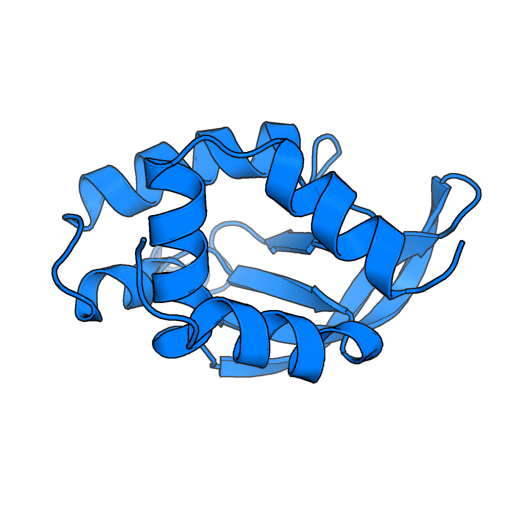7 -1.189 -5.775 1.00 83.75 83 SER A O 1
ATOM 644 N N . ARG A 1 84 ? 12.526 -1.363 -3.803 1.00 83.75 84 ARG A N 1
ATOM 645 C CA . ARG A 1 84 ? 11.755 -0.095 -3.807 1.00 83.75 84 ARG A CA 1
ATOM 646 C C . ARG A 1 84 ? 10.550 -0.060 -4.741 1.00 83.75 84 ARG A C 1
ATOM 648 O O . ARG A 1 84 ? 9.543 0.545 -4.377 1.00 83.75 84 ARG A O 1
ATOM 655 N N . THR A 1 85 ? 10.625 -0.817 -5.826 1.00 93.06 85 THR A N 1
ATOM 656 C CA . THR A 1 85 ? 9.566 -1.031 -6.809 1.00 93.06 85 THR A CA 1
ATOM 657 C C . THR A 1 85 ? 9.029 -2.459 -6.708 1.00 93.06 85 THR A C 1
ATOM 659 O O . THR A 1 85 ? 9.799 -3.409 -6.550 1.00 93.06 85 THR A O 1
ATOM 662 N N . GLY A 1 86 ? 7.707 -2.619 -6.762 1.00 95.06 86 GLY A N 1
ATOM 663 C CA . GLY A 1 86 ? 7.018 -3.910 -6.768 1.00 95.06 86 GLY A CA 1
ATOM 664 C C . GLY A 1 86 ? 6.087 -4.053 -7.972 1.00 95.06 86 GLY A C 1
ATOM 665 O O . GLY A 1 86 ? 5.961 -3.146 -8.794 1.00 95.06 86 GLY A O 1
ATOM 666 N N . ARG A 1 87 ? 5.437 -5.216 -8.101 1.00 94.25 87 ARG A N 1
ATOM 667 C CA . ARG A 1 87 ? 4.504 -5.483 -9.213 1.00 94.25 87 ARG A CA 1
ATOM 668 C C . ARG A 1 87 ? 3.183 -4.741 -9.047 1.00 94.25 87 ARG A C 1
ATOM 670 O O . ARG A 1 87 ? 2.691 -4.161 -10.005 1.00 94.25 87 ARG A O 1
ATOM 677 N N . LEU A 1 88 ? 2.621 -4.760 -7.840 1.00 95.38 88 LEU A N 1
ATOM 678 C CA . LEU A 1 88 ? 1.342 -4.114 -7.525 1.00 95.38 88 LEU A CA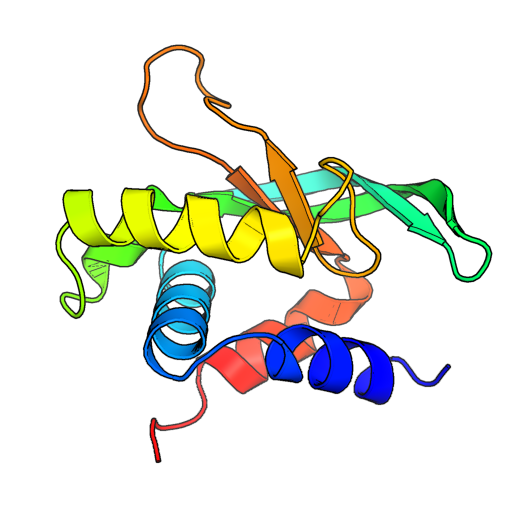 1
ATOM 679 C C . LEU A 1 88 ? 1.510 -2.797 -6.772 1.00 95.38 88 LEU A C 1
ATOM 681 O O . LEU A 1 88 ? 0.774 -1.845 -7.023 1.00 95.38 88 LEU A O 1
ATOM 685 N N . PHE A 1 89 ? 2.464 -2.771 -5.842 1.00 96.69 89 PHE A N 1
ATOM 686 C CA . PHE A 1 89 ? 2.757 -1.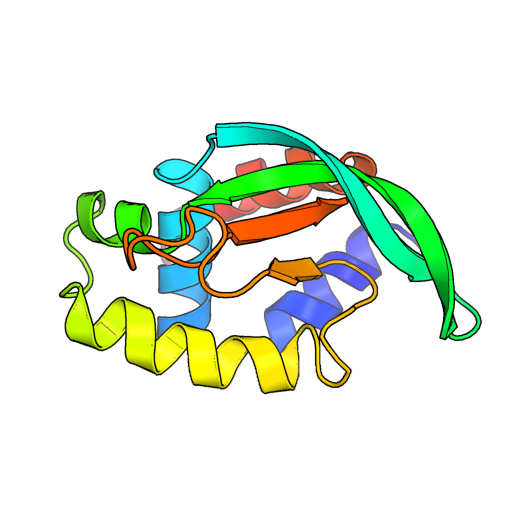623 -5.002 1.00 96.69 89 PHE A CA 1
ATOM 687 C C . PHE A 1 89 ? 4.144 -1.077 -5.322 1.00 96.69 89 PHE A C 1
ATOM 689 O O . PHE A 1 89 ? 5.067 -1.831 -5.628 1.00 96.69 89 PHE A O 1
ATOM 696 N N . THR A 1 90 ? 4.301 0.232 -5.198 1.00 96.38 90 THR A N 1
ATOM 697 C CA . THR A 1 90 ? 5.601 0.904 -5.139 1.00 96.38 90 THR A CA 1
ATOM 698 C C . THR A 1 90 ? 5.544 1.964 -4.047 1.00 96.38 90 THR A C 1
ATOM 700 O O . THR A 1 90 ? 4.461 2.318 -3.579 1.00 96.38 90 THR A O 1
ATOM 703 N N . HIS A 1 91 ? 6.692 2.433 -3.573 1.00 95.12 91 HIS A N 1
ATOM 704 C CA . HIS A 1 91 ? 6.714 3.436 -2.515 1.00 95.12 91 HIS A CA 1
ATOM 705 C C . HIS A 1 91 ? 7.806 4.471 -2.732 1.00 95.12 91 HIS A C 1
ATOM 707 O O . HIS A 1 91 ? 8.848 4.194 -3.326 1.00 95.12 91 HIS A O 1
ATOM 713 N N . CYS A 1 92 ? 7.576 5.657 -2.185 1.00 93.00 92 CYS A N 1
ATOM 714 C CA . CYS A 1 92 ? 8.570 6.708 -2.117 1.00 93.00 92 CYS A CA 1
ATOM 715 C C . CYS A 1 92 ? 8.668 7.224 -0.685 1.00 93.00 92 CYS A C 1
ATOM 717 O O . CYS A 1 92 ? 7.693 7.726 -0.116 1.00 93.00 92 CYS A O 1
ATOM 719 N N . SER A 1 93 ? 9.853 7.083 -0.096 1.00 89.94 93 SER A N 1
ATOM 720 C CA . SER A 1 93 ? 10.116 7.600 1.240 1.00 89.94 93 SER A CA 1
ATOM 721 C C . SER A 1 93 ? 10.282 9.112 1.226 1.00 89.94 93 SER A C 1
ATOM 723 O O . SER A 1 93 ? 10.956 9.647 0.350 1.00 89.94 93 SER A O 1
ATOM 725 N N . ASN A 1 94 ? 9.741 9.782 2.246 1.00 85.69 94 ASN A N 1
ATOM 726 C CA . ASN A 1 94 ? 9.868 11.233 2.418 1.00 85.69 94 ASN A CA 1
ATOM 727 C C . ASN A 1 94 ? 9.467 12.043 1.164 1.00 85.69 94 ASN A C 1
ATOM 729 O O . ASN A 1 94 ? 10.184 12.959 0.762 1.00 85.69 94 ASN A O 1
ATOM 733 N N . TRP A 1 95 ? 8.322 11.711 0.556 1.00 89.50 95 TRP A N 1
ATOM 734 C CA . TRP A 1 95 ? 7.825 12.340 -0.681 1.00 89.50 95 TRP A CA 1
ATOM 735 C C . TRP A 1 95 ? 7.802 13.874 -0.616 1.00 89.50 95 TRP A C 1
ATOM 737 O O . TRP A 1 95 ? 8.142 14.561 -1.573 1.00 89.50 95 TRP A O 1
ATOM 747 N N . TRP A 1 96 ? 7.448 14.411 0.549 1.00 85.12 96 TRP A N 1
ATOM 748 C CA . TRP A 1 96 ? 7.318 15.846 0.798 1.00 85.12 96 TRP A CA 1
ATOM 749 C C . TRP A 1 96 ? 8.644 16.554 1.106 1.00 85.12 96 TRP A C 1
ATOM 751 O O . TRP A 1 96 ? 8.684 17.779 1.179 1.00 85.12 96 TRP A O 1
ATOM 761 N N . GLY A 1 97 ? 9.725 15.807 1.343 1.00 82.19 97 GLY A N 1
ATOM 762 C CA . GLY A 1 97 ? 11.017 16.359 1.754 1.00 82.19 97 GLY A CA 1
ATOM 763 C C . GLY A 1 97 ? 11.074 16.877 3.199 1.00 82.19 97 GLY A C 1
ATOM 764 O O . GLY A 1 97 ? 12.158 17.206 3.671 1.00 82.19 97 GLY A O 1
ATOM 765 N N . ASP A 1 98 ? 9.952 16.914 3.921 1.00 82.12 98 ASP A N 1
ATOM 766 C CA . ASP A 1 98 ? 9.823 17.523 5.251 1.00 82.12 98 ASP A CA 1
ATOM 767 C C . ASP A 1 98 ? 9.435 16.531 6.366 1.00 82.12 98 ASP A C 1
ATOM 769 O O . ASP A 1 98 ? 9.123 16.930 7.489 1.00 82.12 98 ASP A O 1
ATOM 773 N N . GLY A 1 99 ? 9.452 15.227 6.076 1.00 71.25 99 GLY A N 1
ATOM 774 C CA . GLY A 1 99 ? 9.128 14.175 7.037 1.00 71.25 99 GLY A CA 1
ATOM 775 C C . GLY A 1 99 ? 7.630 13.945 7.264 1.00 71.25 99 GLY A C 1
ATOM 776 O O . GLY A 1 99 ? 7.276 13.131 8.121 1.00 71.25 99 GLY A O 1
ATOM 777 N N . ARG A 1 100 ? 6.734 14.592 6.499 1.00 70.62 100 ARG A N 1
ATOM 778 C CA . ARG A 1 100 ? 5.272 14.393 6.609 1.00 70.62 100 ARG A CA 1
ATOM 779 C C . ARG A 1 100 ? 4.777 13.003 6.236 1.00 70.62 100 ARG A C 1
ATOM 781 O O . ARG A 1 100 ? 3.633 12.682 6.549 1.00 70.62 100 ARG A O 1
ATOM 788 N N . GLY A 1 101 ? 5.623 12.158 5.658 1.00 78.31 101 GLY A N 1
ATOM 789 C CA . GLY A 1 101 ? 5.341 10.740 5.471 1.00 78.31 101 GLY A CA 1
ATOM 790 C C . GLY A 1 101 ? 5.825 10.199 4.141 1.00 78.31 101 GLY A C 1
ATOM 791 O O . GLY A 1 101 ? 6.234 10.943 3.249 1.00 78.31 101 GLY A O 1
ATOM 792 N N . ASP A 1 102 ? 5.767 8.881 4.038 1.00 92.50 102 ASP A N 1
ATOM 793 C CA . ASP A 1 102 ? 6.015 8.169 2.796 1.00 92.50 102 ASP A CA 1
ATOM 794 C C . ASP A 1 102 ? 4.729 8.108 1.973 1.00 92.50 102 ASP A C 1
ATOM 796 O O . ASP A 1 102 ? 3.623 8.088 2.530 1.00 92.50 102 ASP A O 1
ATOM 800 N N . MET A 1 103 ? 4.891 7.996 0.661 1.00 94.81 103 MET A N 1
ATOM 801 C CA . MET A 1 103 ? 3.803 7.679 -0.253 1.00 94.81 103 MET A CA 1
ATOM 802 C C . MET A 1 103 ? 3.868 6.206 -0.643 1.00 94.81 103 MET A C 1
ATOM 804 O O . MET A 1 103 ? 4.926 5.706 -1.035 1.00 94.81 103 MET A O 1
ATOM 808 N N . LEU A 1 104 ? 2.728 5.527 -0.556 1.00 96.44 104 LEU A N 1
ATOM 809 C CA . LEU A 1 104 ? 2.501 4.219 -1.158 1.00 96.44 104 LEU A CA 1
ATOM 810 C C . LEU A 1 104 ? 1.671 4.419 -2.423 1.00 96.44 104 LEU A C 1
ATOM 812 O O . LEU A 1 104 ? 0.705 5.169 -2.402 1.00 96.44 104 LEU A O 1
ATOM 816 N N . PHE A 1 105 ? 2.006 3.725 -3.500 1.00 97.56 105 PHE A N 1
ATOM 817 C CA . PHE A 1 105 ? 1.254 3.784 -4.746 1.00 97.56 105 PHE A CA 1
ATOM 818 C C . PHE A 1 105 ? 0.784 2.393 -5.145 1.00 97.56 105 PHE A C 1
ATOM 820 O O . PHE A 1 105 ? 1.519 1.416 -4.978 1.00 97.56 105 PHE A O 1
ATOM 827 N N . ILE A 1 106 ? -0.422 2.321 -5.700 1.00 97.31 106 ILE A N 1
ATOM 828 C CA . ILE A 1 106 ? -0.980 1.121 -6.328 1.00 97.31 106 ILE A CA 1
ATOM 829 C C . ILE A 1 106 ? -1.188 1.377 -7.818 1.00 97.31 106 ILE A C 1
ATOM 831 O O . ILE A 1 106 ? -1.553 2.487 -8.206 1.00 97.31 106 ILE A O 1
ATOM 835 N N . ARG A 1 107 ? -0.993 0.359 -8.660 1.00 96.50 107 ARG A N 1
ATOM 836 C CA . ARG A 1 107 ? -1.416 0.426 -10.067 1.00 96.50 107 ARG A CA 1
ATOM 837 C C . ARG A 1 107 ? -2.902 0.777 -10.164 1.00 96.50 107 ARG A C 1
ATOM 839 O O . ARG A 1 107 ? -3.724 0.164 -9.484 1.00 96.50 107 ARG A O 1
ATOM 846 N N . SER A 1 108 ? -3.239 1.727 -11.031 1.00 95.94 108 SER A N 1
ATOM 847 C CA . SER A 1 108 ? -4.617 2.211 -11.209 1.00 95.94 108 SER A CA 1
ATOM 848 C C . SER A 1 108 ? -5.601 1.096 -11.586 1.00 95.94 108 SER A C 1
ATOM 850 O O . SER A 1 108 ? -6.693 1.054 -11.028 1.00 95.94 108 SER A O 1
ATOM 852 N N . ASP A 1 109 ? -5.177 0.115 -12.393 1.00 94.62 109 ASP A N 1
ATOM 853 C CA . ASP A 1 109 ? -5.982 -1.065 -12.772 1.00 94.62 109 ASP A CA 1
ATOM 854 C C . ASP A 1 109 ? -6.457 -1.918 -11.578 1.00 94.62 109 ASP A C 1
ATOM 856 O O . ASP A 1 109 ? -7.350 -2.753 -11.712 1.00 94.62 109 ASP A O 1
ATOM 860 N N . TYR A 1 110 ? -5.847 -1.733 -10.404 1.00 95.81 110 TYR A N 1
ATOM 861 C CA . TYR A 1 110 ? -6.152 -2.463 -9.175 1.00 95.81 110 TYR A CA 1
ATOM 862 C C . TYR A 1 110 ? -6.848 -1.599 -8.121 1.00 95.81 110 TYR A C 1
ATOM 864 O O . TYR A 1 110 ? -7.164 -2.110 -7.045 1.00 95.81 110 TYR A O 1
ATOM 872 N N . TYR A 1 111 ? -7.086 -0.314 -8.400 1.00 95.44 111 TYR A N 1
ATOM 873 C CA . TYR A 1 111 ? -7.671 0.618 -7.437 1.00 95.44 111 TYR A CA 1
ATOM 874 C C . TYR A 1 111 ? -9.040 0.134 -6.945 1.00 95.44 111 TYR A C 1
ATOM 876 O O . TYR A 1 111 ? -9.223 -0.045 -5.741 1.00 95.44 111 TYR A O 1
ATOM 884 N N . ASP A 1 112 ? -9.958 -0.194 -7.858 1.00 95.19 112 ASP A N 1
ATOM 885 C CA . ASP A 1 112 ? -11.308 -0.648 -7.497 1.00 95.19 112 ASP A CA 1
ATOM 886 C C . ASP A 1 112 ? -11.276 -1.923 -6.644 1.00 95.19 112 ASP A C 1
ATOM 888 O O . ASP A 1 112 ? -11.985 -2.039 -5.641 1.00 95.19 112 ASP A O 1
ATOM 892 N N . GLN A 1 113 ? -10.406 -2.876 -6.999 1.00 96.00 113 GLN A N 1
ATOM 893 C CA . GLN A 1 113 ? -10.230 -4.105 -6.229 1.00 96.00 113 GLN A CA 1
ATOM 894 C C . GLN A 1 113 ? -9.686 -3.811 -4.824 1.00 96.00 113 GLN A C 1
ATOM 896 O O . GLN A 1 113 ? -10.185 -4.362 -3.839 1.00 96.00 113 GLN A O 1
ATOM 901 N N . ALA A 1 114 ? -8.683 -2.938 -4.722 1.00 96.25 114 ALA A N 1
ATOM 902 C CA . ALA A 1 114 ? -8.065 -2.568 -3.458 1.00 96.25 114 ALA A CA 1
ATOM 903 C C . ALA A 1 114 ? -9.037 -1.830 -2.537 1.00 96.25 114 ALA A C 1
ATOM 905 O O . ALA A 1 114 ? -9.123 -2.159 -1.353 1.00 96.25 114 ALA A O 1
ATOM 906 N N . MET A 1 115 ? -9.810 -0.887 -3.078 1.00 96.69 115 MET A N 1
ATOM 907 C CA . MET A 1 115 ? -10.810 -0.135 -2.326 1.00 96.69 115 MET A CA 1
ATOM 908 C C . MET A 1 115 ? -11.986 -1.011 -1.902 1.00 96.69 115 MET A C 1
ATOM 910 O O . MET A 1 115 ? -12.454 -0.893 -0.767 1.00 96.69 115 MET A O 1
ATOM 914 N N . SER A 1 116 ? -12.431 -1.938 -2.756 1.00 96.19 116 SER A N 1
ATOM 915 C CA . SER A 1 116 ? -13.430 -2.941 -2.373 1.00 96.19 116 SER A CA 1
ATOM 916 C C . SER A 1 116 ? -12.937 -3.765 -1.182 1.00 96.19 116 SER A C 1
ATOM 918 O O . SER A 1 116 ? -13.625 -3.847 -0.168 1.00 96.19 116 SER A O 1
ATOM 920 N N . TRP A 1 117 ? -11.717 -4.306 -1.260 1.00 96.19 117 TRP A N 1
ATOM 921 C CA . TRP A 1 117 ? -11.111 -5.085 -0.178 1.00 96.19 117 TRP A CA 1
ATOM 922 C C . TRP A 1 117 ? -10.908 -4.271 1.111 1.00 96.19 117 TRP A C 1
ATOM 924 O O . TRP A 1 117 ? -11.149 -4.766 2.216 1.00 96.19 117 TRP A O 1
ATOM 934 N N . ALA A 1 118 ? -10.493 -3.008 0.998 1.00 96.50 118 ALA A N 1
ATOM 935 C CA . ALA A 1 118 ? -10.283 -2.131 2.147 1.00 96.50 118 ALA A CA 1
ATOM 936 C C . ALA A 1 118 ? -11.578 -1.835 2.916 1.00 96.50 118 ALA A C 1
ATOM 938 O O . ALA A 1 118 ? -11.553 -1.677 4.140 1.00 96.50 118 ALA A O 1
ATOM 939 N N . ASN A 1 119 ? -12.710 -1.799 2.212 1.00 95.38 119 ASN A N 1
ATOM 940 C CA . ASN A 1 119 ? -14.026 -1.558 2.794 1.00 95.38 119 ASN A CA 1
ATOM 941 C C . ASN A 1 119 ? -14.723 -2.829 3.307 1.00 95.38 119 ASN A C 1
ATOM 943 O O . ASN A 1 119 ? -15.746 -2.719 3.984 1.00 95.38 119 ASN A O 1
ATOM 947 N N . GLU A 1 120 ? -14.175 -4.022 3.050 1.00 93.06 120 GLU A N 1
ATOM 948 C CA . GLU A 1 120 ? -14.688 -5.255 3.649 1.00 93.06 120 GLU A CA 1
ATOM 949 C C . GLU A 1 120 ? -14.576 -5.203 5.182 1.00 93.06 120 GLU A C 1
ATOM 951 O O . GLU A 1 120 ? -13.520 -4.805 5.698 1.00 93.06 120 GLU A O 1
ATOM 956 N N . PRO A 1 121 ? -15.609 -5.662 5.919 1.00 80.25 121 PRO A N 1
ATOM 957 C CA . PRO A 1 121 ? -15.552 -5.779 7.369 1.00 80.25 121 PRO A CA 1
ATOM 958 C C . PRO A 1 121 ? -14.319 -6.569 7.805 1.00 80.25 121 PRO A C 1
ATOM 960 O O . PRO A 1 121 ? -13.960 -7.579 7.193 1.00 80.25 121 PRO A O 1
ATOM 963 N N . ASN A 1 122 ? -13.678 -6.121 8.879 1.00 64.06 122 ASN A N 1
ATOM 964 C CA . ASN A 1 122 ? -12.643 -6.913 9.528 1.00 64.06 122 ASN A CA 1
ATOM 965 C C . ASN A 1 122 ? -13.322 -8.159 10.110 1.00 64.06 122 ASN A C 1
ATOM 967 O O . ASN A 1 122 ? -14.247 -8.026 10.911 1.00 64.06 122 ASN A O 1
ATOM 971 N N . LYS A 1 123 ? -12.940 -9.339 9.613 1.00 51.12 123 LYS A N 1
ATOM 972 C CA . LYS A 1 123 ? -13.418 -10.627 10.127 1.00 51.12 123 LYS A CA 1
ATOM 973 C C . LYS A 1 123 ? -12.734 -10.966 11.437 1.00 51.12 123 LYS A C 1
ATOM 975 O O . LYS A 1 123 ? -11.525 -10.667 11.528 1.00 51.12 123 LYS A O 1
#